Protein AF-A0AAE6II61-F1 (afdb_monomer_lite)

Foldseek 3Di:
DKEAEDAQVQLLCVLAVHFDFDPDPDFAKYWYAYDADLDAFGFYQWTFFIWGDDPRGIDTDFTWQIDGHYHDPDIDDDDPVNTHTDPDSCSYVVVVVLVVLLVVCLVPDPDDADPVRADPPVPDDCVNVVVLVSSLVSQVSRVVRGNHVPCPSVVVRDRSDPD

Secondary structure (DSSP, 8-state):
-EEEEE-HHHHHHHHTT----------EEEEEEEPP---TT-B-SEEEEEEEEETTEEEEEEEB---B----SS-EE--GGG-PBPSS-TTSHHHHHHHHHHHHHHHH--S---TTSPPPGGGS-HHHHHHHHHHHHHHHHHHTTB--TTSHHHHH---SS--

pLDDT: mean 93.24, std 5.89, range [54.78, 98.38]

Radius of gyration: 17.86 Å; chains: 1; bounding box: 39×36×51 Å

Structure (mmCIF, N/CA/C/O backbone):
data_AF-A0AAE6II61-F1
#
_entry.id   AF-A0AAE6II61-F1
#
loop_
_atom_site.group_PDB
_atom_site.id
_atom_site.type_symbol
_atom_site.label_atom_id
_atom_site.label_alt_id
_atom_site.label_comp_id
_atom_site.label_asym_id
_atom_site.label_entity_id
_atom_site.label_seq_id
_atom_site.pdbx_PDB_ins_code
_atom_site.Cartn_x
_atom_site.Cartn_y
_atom_site.Cartn_z
_atom_site.occupancy
_atom_site.B_iso_or_equiv
_atom_site.auth_seq_id
_atom_site.auth_comp_id
_atom_site.auth_asym_id
_atom_site.auth_atom_id
_atom_site.pdbx_PDB_model_num
ATOM 1 N N . MET A 1 1 ? -18.379 -2.950 5.935 1.00 95.88 1 MET A N 1
ATOM 2 C CA . MET A 1 1 ? -17.339 -3.703 6.661 1.00 95.88 1 MET A CA 1
ATOM 3 C C . MET A 1 1 ? -17.081 -3.003 7.977 1.00 95.88 1 MET A C 1
ATOM 5 O O . MET A 1 1 ? -17.132 -1.776 8.019 1.00 95.88 1 MET A O 1
ATOM 9 N N . LYS A 1 2 ? -16.828 -3.769 9.046 1.00 97.31 2 LYS A N 1
ATOM 10 C CA . LYS A 1 2 ? -16.420 -3.197 10.331 1.00 97.31 2 LYS A CA 1
ATOM 11 C C . LYS A 1 2 ? -15.050 -2.547 10.208 1.00 97.31 2 LYS A C 1
ATOM 13 O O . LYS A 1 2 ? -14.148 -3.131 9.611 1.00 97.31 2 LYS A O 1
ATOM 18 N N . THR A 1 3 ? -14.906 -1.378 10.811 1.00 97.75 3 THR A N 1
ATOM 19 C CA . THR A 1 3 ? -13.724 -0.530 10.703 1.00 97.75 3 THR A CA 1
ATOM 20 C C . THR A 1 3 ? -13.279 -0.063 12.078 1.00 97.75 3 THR A C 1
ATOM 22 O O . THR A 1 3 ? -14.107 0.251 12.935 1.00 97.75 3 THR A O 1
ATOM 25 N N . LEU A 1 4 ? -11.965 -0.001 12.271 1.00 97.38 4 LEU A N 1
ATOM 26 C CA . LEU A 1 4 ? -11.314 0.537 13.455 1.00 97.38 4 LEU A CA 1
ATOM 27 C C . LEU A 1 4 ? -10.378 1.674 13.046 1.00 97.38 4 LEU A C 1
ATOM 29 O O . LEU A 1 4 ? -9.501 1.494 12.198 1.00 97.38 4 LEU A O 1
ATOM 33 N N . SER A 1 5 ? -10.548 2.832 13.680 1.00 97.69 5 SER A N 1
ATOM 34 C CA . SER A 1 5 ? -9.535 3.882 13.648 1.00 97.69 5 SER A CA 1
ATOM 35 C C . SER A 1 5 ? -8.373 3.489 14.561 1.00 97.69 5 SER A C 1
ATOM 37 O O . SER A 1 5 ? -8.593 3.081 15.700 1.00 97.69 5 SER A O 1
ATOM 39 N N . ILE A 1 6 ? -7.151 3.566 14.042 1.00 97.12 6 ILE A N 1
ATOM 40 C CA . ILE A 1 6 ? -5.916 3.273 14.771 1.00 97.12 6 ILE A CA 1
ATOM 41 C C . ILE A 1 6 ? -4.880 4.366 14.534 1.00 97.12 6 ILE A C 1
ATOM 43 O O . ILE A 1 6 ? -4.928 5.085 13.532 1.00 97.12 6 ILE A O 1
ATOM 47 N N . SER A 1 7 ? -3.886 4.450 15.420 1.00 97.00 7 SER A N 1
ATOM 48 C CA . SER A 1 7 ? -2.765 5.362 15.202 1.00 97.00 7 SER A CA 1
ATOM 49 C C . SER A 1 7 ? -2.073 5.058 13.861 1.00 97.00 7 SER A C 1
ATOM 51 O O . SER A 1 7 ? -1.912 3.885 13.494 1.00 97.00 7 SER A O 1
ATOM 53 N N . PRO A 1 8 ? -1.639 6.090 13.120 1.00 97.44 8 PRO A N 1
ATOM 54 C CA . PRO A 1 8 ? -0.985 5.900 11.829 1.00 97.44 8 PRO A CA 1
ATOM 55 C C . PRO A 1 8 ? 0.296 5.065 11.927 1.00 97.44 8 PRO A C 1
ATOM 57 O O . PRO A 1 8 ? 0.607 4.313 11.010 1.00 97.44 8 PRO A O 1
ATOM 60 N N . GLU A 1 9 ? 1.022 5.132 13.044 1.00 97.06 9 GLU A N 1
ATOM 61 C CA . GLU A 1 9 ? 2.206 4.301 13.269 1.00 97.06 9 GLU A CA 1
ATOM 62 C C . GLU A 1 9 ? 1.839 2.821 13.343 1.00 97.06 9 GLU A C 1
ATOM 64 O O . GLU A 1 9 ? 2.470 2.011 12.676 1.00 97.06 9 GLU A O 1
ATOM 69 N N . LYS A 1 10 ? 0.787 2.465 14.095 1.00 96.56 10 LYS A N 1
ATOM 70 C CA . LYS A 1 10 ? 0.299 1.080 14.157 1.00 96.56 10 LYS A CA 1
ATOM 71 C C . LYS A 1 10 ? -0.143 0.583 12.785 1.00 96.56 10 LYS A C 1
ATOM 73 O O . LYS A 1 10 ? 0.155 -0.557 12.436 1.00 96.56 10 LYS A O 1
ATOM 78 N N . LEU A 1 11 ? -0.820 1.432 12.008 1.00 97.31 11 LEU A N 1
ATOM 79 C CA . LEU A 1 11 ? -1.220 1.094 10.644 1.00 97.31 11 LEU A CA 1
ATOM 80 C C . LEU A 1 11 ? 0.002 0.767 9.781 1.00 97.31 11 LEU A C 1
ATOM 82 O O . LEU A 1 11 ? 0.044 -0.299 9.174 1.00 97.31 11 LEU A O 1
ATOM 86 N N . LEU A 1 12 ? 1.013 1.639 9.772 1.00 96.88 12 LEU A N 1
ATOM 87 C CA . LEU A 1 12 ? 2.246 1.419 9.014 1.00 96.88 12 LEU A CA 1
ATOM 88 C C . LEU A 1 12 ? 2.998 0.168 9.482 1.00 96.88 12 LEU A C 1
ATOM 90 O O . LEU A 1 12 ? 3.462 -0.603 8.650 1.00 96.88 12 LEU A O 1
ATOM 94 N N . THR A 1 13 ? 3.073 -0.086 10.789 1.00 96.19 13 THR A N 1
ATOM 95 C CA . THR A 1 13 ? 3.681 -1.308 11.338 1.00 96.19 13 THR A CA 1
ATOM 96 C C . THR A 1 13 ? 2.990 -2.569 10.804 1.00 96.19 13 THR A C 1
ATOM 98 O O . THR A 1 13 ? 3.667 -3.492 10.353 1.00 96.19 13 THR A O 1
ATOM 101 N N . ILE A 1 14 ? 1.652 -2.588 10.761 1.00 95.69 14 ILE A N 1
ATOM 102 C CA . ILE A 1 14 ? 0.876 -3.700 10.181 1.00 95.69 14 ILE A CA 1
ATOM 103 C C . ILE A 1 14 ? 1.157 -3.844 8.680 1.00 95.69 14 ILE A C 1
ATOM 105 O O . ILE A 1 14 ? 1.352 -4.958 8.195 1.00 95.69 14 ILE A O 1
ATOM 109 N N . LEU A 1 15 ? 1.218 -2.733 7.939 1.00 95.75 15 LEU A N 1
ATOM 110 C CA . LEU A 1 15 ? 1.538 -2.733 6.507 1.00 95.75 15 LEU A CA 1
ATOM 111 C C . LEU A 1 15 ? 2.950 -3.260 6.222 1.00 95.75 15 LEU A C 1
ATOM 113 O O . LEU A 1 15 ? 3.161 -3.950 5.229 1.00 95.75 15 LEU A O 1
ATOM 117 N N . LEU A 1 16 ? 3.901 -3.017 7.121 1.00 94.38 16 LEU A N 1
ATOM 118 C CA . LEU A 1 16 ? 5.255 -3.575 7.064 1.00 94.38 16 LEU A CA 1
ATOM 119 C C . LEU A 1 16 ? 5.317 -5.056 7.485 1.00 94.38 16 LEU A C 1
ATOM 121 O O . LEU A 1 16 ? 6.397 -5.647 7.500 1.00 94.38 16 LEU A O 1
ATOM 125 N N . GLY A 1 17 ? 4.178 -5.669 7.830 1.00 90.19 17 GLY A N 1
ATOM 126 C CA . GLY A 1 17 ? 4.090 -7.062 8.267 1.00 90.19 17 GLY A CA 1
ATOM 127 C C . GLY A 1 17 ? 4.638 -7.299 9.675 1.00 90.19 17 GLY A C 1
ATOM 128 O O . GLY A 1 17 ? 4.998 -8.427 10.010 1.00 90.19 17 GLY A O 1
ATOM 129 N N . GLN A 1 18 ? 4.743 -6.248 10.488 1.00 91.00 18 GLN A N 1
ATOM 130 C CA . GLN A 1 18 ? 5.217 -6.334 11.864 1.00 91.00 18 GLN A CA 1
ATOM 131 C C . GLN A 1 18 ? 4.044 -6.505 12.844 1.00 91.00 18 GLN A C 1
ATOM 133 O O . GLN A 1 18 ? 2.952 -5.985 12.601 1.00 91.00 18 GLN A O 1
ATOM 138 N N . PRO A 1 19 ? 4.252 -7.218 13.966 1.00 87.19 19 PRO A N 1
ATOM 139 C CA . PRO A 1 19 ? 3.195 -7.473 14.934 1.00 87.19 19 PRO A CA 1
ATOM 140 C C . PRO A 1 19 ? 2.767 -6.188 15.651 1.00 87.19 19 PRO A C 1
ATOM 142 O O . PRO A 1 19 ? 3.599 -5.377 16.063 1.00 87.19 19 PRO A O 1
ATOM 145 N N . VAL A 1 20 ? 1.458 -6.034 15.848 1.00 91.06 20 VAL A N 1
ATOM 146 C CA . VAL A 1 20 ? 0.854 -4.940 16.617 1.00 91.06 20 VAL A CA 1
ATOM 147 C C . VAL A 1 20 ? -0.208 -5.508 17.538 1.00 91.06 20 VAL A C 1
ATOM 149 O O . VAL A 1 20 ? -1.037 -6.294 17.106 1.00 91.06 20 VAL A O 1
ATOM 152 N N . GLU A 1 21 ? -0.244 -5.070 18.791 1.00 87.62 21 GLU A N 1
ATOM 153 C CA . GLU A 1 21 ? -1.356 -5.400 19.682 1.00 87.62 21 GLU A CA 1
ATOM 154 C C . GLU A 1 21 ? -2.551 -4.466 19.435 1.00 87.62 21 GLU A C 1
ATOM 156 O O . GLU A 1 21 ? -2.446 -3.226 19.498 1.00 87.62 21 GLU A O 1
ATOM 161 N N . LEU A 1 22 ? -3.703 -5.085 19.173 1.00 87.81 22 LEU A N 1
ATOM 162 C CA . LEU A 1 22 ? -5.006 -4.438 19.080 1.00 87.81 22 LEU A CA 1
ATOM 163 C C . LEU A 1 22 ? -5.856 -4.922 20.257 1.00 87.81 22 LEU A C 1
ATOM 165 O O . LEU A 1 22 ? -6.325 -6.055 20.274 1.00 87.81 22 LEU A O 1
ATOM 169 N N . ASN A 1 23 ? -6.051 -4.055 21.251 1.00 83.44 23 ASN A N 1
ATOM 170 C CA . ASN A 1 23 ? -6.903 -4.340 22.408 1.00 83.44 23 ASN A CA 1
ATOM 171 C C . ASN A 1 23 ? -8.377 -4.216 22.002 1.00 83.44 23 ASN A C 1
ATOM 173 O O . ASN A 1 23 ? -9.025 -3.212 22.301 1.00 83.44 23 ASN A O 1
ATOM 177 N N . LEU A 1 24 ? -8.878 -5.204 21.261 1.00 86.62 24 LEU A N 1
ATOM 178 C CA . LEU A 1 24 ? -10.226 -5.222 20.710 1.00 86.62 24 LEU A CA 1
ATOM 179 C C . LEU A 1 24 ? -10.880 -6.587 20.937 1.00 86.62 24 LEU A C 1
ATOM 181 O O . LEU A 1 24 ? -10.369 -7.605 20.482 1.00 86.62 24 LEU A O 1
ATOM 185 N N . ASP A 1 25 ? -12.045 -6.584 21.580 1.00 88.69 25 ASP A N 1
ATOM 186 C CA . ASP A 1 25 ? -12.898 -7.767 21.716 1.00 88.69 25 ASP A CA 1
ATOM 187 C C . ASP A 1 25 ? -13.763 -7.930 20.453 1.00 88.69 25 ASP A C 1
ATOM 189 O O . ASP A 1 25 ? -14.928 -7.531 20.395 1.00 88.69 25 ASP A O 1
ATOM 193 N N . TYR A 1 26 ? -13.132 -8.399 19.374 1.00 91.88 26 TYR A N 1
ATOM 194 C CA . TYR A 1 26 ? -13.760 -8.631 18.073 1.00 91.88 26 TYR A CA 1
ATOM 195 C C . TYR A 1 26 ? -13.093 -9.813 17.371 1.00 91.88 26 TYR A C 1
ATOM 197 O O . TYR A 1 26 ? -11.888 -10.016 17.480 1.00 91.88 26 TYR A O 1
ATOM 205 N N . THR A 1 27 ? -13.872 -10.587 16.618 1.00 94.62 27 THR A N 1
ATOM 206 C CA . THR A 1 27 ? -13.369 -11.671 15.765 1.00 94.62 27 THR A CA 1
ATOM 207 C C . THR A 1 27 ? -13.962 -11.524 14.372 1.00 94.62 27 THR A C 1
ATOM 209 O O . THR A 1 27 ? -15.173 -11.348 14.227 1.00 94.62 27 THR A O 1
ATOM 212 N N . GLY A 1 28 ? -13.116 -11.593 13.348 1.00 96.06 28 GLY A N 1
ATOM 213 C CA . GLY A 1 28 ? -13.512 -11.446 11.951 1.00 96.06 28 GLY A CA 1
ATOM 214 C C . GLY A 1 28 ? -12.647 -10.462 11.170 1.00 96.06 28 GLY A C 1
ATOM 215 O O . GLY A 1 28 ? -11.598 -10.010 11.628 1.00 96.06 28 GLY A O 1
ATOM 216 N N . LEU A 1 29 ? -13.101 -10.125 9.961 1.00 97.19 29 LEU A N 1
ATOM 217 C CA . LEU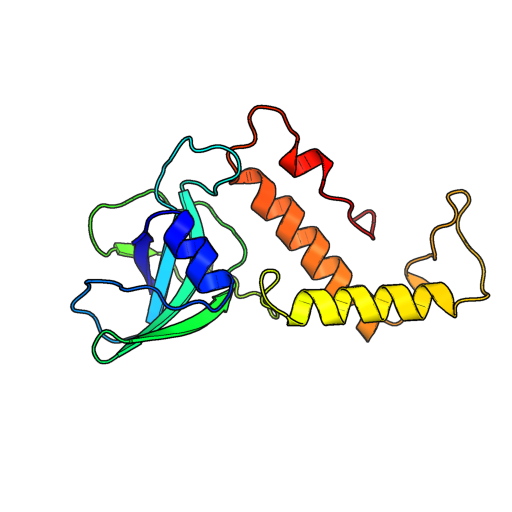 A 1 29 ? -12.447 -9.119 9.125 1.00 97.19 29 LEU A CA 1
ATOM 218 C C . LEU A 1 29 ? -12.711 -7.713 9.658 1.00 97.19 29 LEU A C 1
ATOM 220 O O . LEU A 1 29 ? -13.838 -7.387 10.048 1.00 97.19 29 LEU A O 1
ATOM 224 N N . LEU A 1 30 ? -11.671 -6.889 9.623 1.00 97.12 30 LEU A N 1
ATOM 225 C CA . LEU A 1 30 ? -11.694 -5.511 10.078 1.00 97.12 30 LEU A CA 1
ATOM 226 C C . LEU A 1 30 ? -10.896 -4.636 9.108 1.00 97.12 30 LEU A C 1
ATOM 228 O O . LEU A 1 30 ? -9.757 -4.957 8.768 1.00 97.12 30 LEU A O 1
ATOM 232 N N . LEU A 1 31 ? -11.493 -3.529 8.678 1.00 98.31 31 LEU A N 1
ATOM 233 C CA . LEU A 1 31 ? -10.796 -2.458 7.977 1.00 98.31 31 LEU A CA 1
ATOM 234 C C . LEU A 1 31 ? -10.072 -1.580 9.005 1.00 98.31 31 LEU A C 1
ATOM 236 O O . LEU A 1 31 ? -10.651 -1.177 10.012 1.00 98.31 31 LEU A O 1
ATOM 240 N N . LEU A 1 32 ? -8.814 -1.254 8.749 1.00 98.00 32 LEU A N 1
ATOM 241 C CA . LEU A 1 32 ? -8.025 -0.338 9.559 1.00 98.00 32 LEU A CA 1
ATOM 242 C C . LEU A 1 32 ? -7.908 1.003 8.848 1.00 98.00 32 LEU A C 1
ATOM 244 O O . LEU A 1 32 ? -7.516 1.067 7.678 1.00 98.00 32 LEU A O 1
ATOM 248 N N . ALA A 1 33 ? -8.224 2.070 9.575 1.00 98.25 33 ALA A N 1
ATOM 249 C CA . ALA A 1 33 ? -8.088 3.439 9.104 1.00 98.25 33 ALA A CA 1
ATOM 250 C C . ALA A 1 33 ? -7.177 4.246 10.033 1.00 98.25 33 ALA A C 1
ATOM 252 O O . ALA A 1 33 ? -7.263 4.126 11.253 1.00 98.25 33 ALA A O 1
ATOM 253 N N . ALA A 1 34 ? -6.318 5.085 9.463 1.00 98.25 34 ALA A N 1
ATOM 254 C CA . ALA A 1 34 ? -5.497 6.017 10.215 1.00 98.25 34 ALA A CA 1
ATOM 255 C C . ALA A 1 34 ? -6.373 7.080 10.887 1.00 98.25 34 ALA A C 1
ATOM 257 O O . ALA A 1 34 ? -7.179 7.753 10.239 1.00 98.25 34 ALA A O 1
ATOM 258 N N . GLU A 1 35 ? -6.171 7.265 12.186 1.00 97.75 35 GLU A N 1
ATOM 259 C CA . GLU A 1 35 ? -6.728 8.383 12.937 1.00 97.75 35 GLU A CA 1
ATOM 260 C C . GLU A 1 35 ? -6.240 9.730 12.391 1.00 97.75 35 GLU A C 1
ATOM 262 O O . GLU A 1 35 ? -5.128 9.870 11.868 1.00 97.75 35 GLU A O 1
ATOM 267 N N . LYS A 1 36 ? -7.067 10.758 12.573 1.00 97.56 36 LYS A N 1
ATOM 268 C CA . LYS A 1 36 ? -6.728 12.137 12.266 1.00 97.56 36 LYS A CA 1
ATOM 269 C C . LYS A 1 36 ? -5.518 12.556 13.082 1.00 97.56 36 LYS A C 1
ATOM 271 O O . LYS A 1 36 ? -5.514 12.463 14.307 1.00 97.56 36 LYS A O 1
ATOM 276 N N . ASN A 1 37 ? -4.501 13.068 12.407 1.00 96.44 37 ASN A N 1
ATOM 277 C CA . ASN A 1 37 ? -3.292 13.544 13.059 1.00 96.44 37 ASN A CA 1
ATOM 278 C C . ASN A 1 37 ? -2.606 14.619 12.212 1.00 96.44 37 ASN A C 1
ATOM 280 O O . ASN A 1 37 ? -2.976 14.848 11.067 1.00 96.44 37 ASN A O 1
ATOM 284 N N . THR A 1 38 ? -1.594 15.266 12.785 1.00 95.44 38 THR A N 1
ATOM 285 C CA . THR A 1 38 ? -0.754 16.274 12.112 1.00 95.44 38 THR A CA 1
ATOM 286 C C . THR A 1 38 ? 0.723 15.881 12.128 1.00 95.44 38 THR A C 1
ATOM 288 O O . THR A 1 38 ? 1.600 16.740 12.031 1.00 95.44 38 THR A O 1
ATOM 291 N N . LYS A 1 39 ? 1.025 14.601 12.374 1.00 95.12 39 LYS A N 1
ATOM 292 C CA . LYS A 1 39 ? 2.404 14.132 12.486 1.00 95.12 39 LYS A CA 1
ATOM 293 C C . LYS A 1 39 ? 3.003 14.056 11.093 1.00 95.12 39 LYS A C 1
ATOM 295 O O . LYS A 1 39 ? 2.420 13.450 10.201 1.00 95.12 39 LYS A O 1
ATOM 300 N N . TYR A 1 40 ? 4.164 14.676 10.940 1.00 93.88 40 TYR A N 1
ATOM 301 C CA . TYR A 1 40 ? 4.864 14.775 9.669 1.00 93.88 40 TYR A CA 1
ATOM 302 C C . TYR A 1 40 ? 5.099 13.395 9.040 1.00 93.88 40 TYR A C 1
ATOM 304 O O . TYR A 1 40 ? 5.505 12.464 9.737 1.00 93.88 40 TYR A O 1
ATOM 312 N N . HIS A 1 41 ? 4.825 13.281 7.738 1.00 93.06 41 HIS A N 1
ATOM 313 C CA . HIS A 1 41 ? 4.952 12.057 6.935 1.00 93.06 41 HIS A CA 1
ATOM 314 C C . HIS A 1 41 ? 4.073 10.870 7.358 1.00 93.06 41 HIS A C 1
ATOM 316 O O . HIS A 1 41 ? 4.277 9.752 6.885 1.00 93.06 41 HIS A O 1
ATOM 322 N N . LEU A 1 42 ? 3.066 11.092 8.206 1.00 96.44 42 LEU A N 1
ATOM 323 C CA . LEU A 1 42 ? 2.110 10.053 8.579 1.00 96.44 42 LEU A CA 1
ATOM 324 C C . LEU A 1 42 ? 0.759 10.237 7.877 1.00 96.44 42 LEU A C 1
ATOM 326 O O . LEU A 1 42 ? 0.336 11.378 7.658 1.00 96.44 42 LEU A O 1
ATOM 330 N N . PRO A 1 43 ? 0.073 9.128 7.537 1.00 97.06 43 PRO A N 1
ATOM 331 C CA . PRO A 1 43 ? -1.258 9.176 6.948 1.00 97.06 43 PRO A CA 1
ATOM 332 C C . PRO A 1 43 ? -2.302 9.674 7.949 1.00 97.06 43 PRO A C 1
ATOM 334 O O . PRO A 1 43 ? -2.177 9.412 9.142 1.00 97.06 43 PRO A O 1
ATOM 337 N N . SER A 1 44 ? -3.352 10.349 7.483 1.00 97.62 44 SER A N 1
ATOM 338 C CA . SER A 1 44 ? -4.435 10.882 8.319 1.00 97.62 44 SER A CA 1
ATOM 339 C C . SER A 1 44 ? -5.804 10.676 7.664 1.00 97.62 44 SER A C 1
ATOM 341 O O . SER A 1 44 ? -5.975 10.976 6.486 1.00 97.62 44 SER A O 1
ATOM 343 N N . GLU A 1 45 ? -6.790 10.211 8.442 1.00 97.50 45 GLU A N 1
ATOM 344 C CA . GLU A 1 45 ? -8.187 9.991 8.007 1.00 97.50 45 GLU A CA 1
ATOM 345 C C . GLU A 1 45 ? -8.293 9.151 6.723 1.00 97.50 45 GLU A C 1
ATOM 347 O O . GLU A 1 45 ? -8.972 9.524 5.762 1.00 97.50 45 GLU A O 1
ATOM 352 N N . MET A 1 46 ? -7.589 8.016 6.700 1.00 97.81 46 MET A N 1
ATOM 353 C CA . MET A 1 46 ? -7.423 7.181 5.509 1.00 97.81 46 MET A CA 1
ATOM 354 C C . MET A 1 46 ? -7.510 5.691 5.827 1.00 97.81 46 MET A C 1
ATOM 356 O O . MET A 1 46 ? -6.859 5.218 6.755 1.00 97.81 46 MET A O 1
ATOM 360 N N . ALA A 1 47 ? -8.291 4.945 5.045 1.00 97.62 47 ALA A N 1
ATOM 361 C CA . ALA A 1 47 ? -8.288 3.484 5.072 1.00 97.62 47 ALA A CA 1
ATOM 362 C C . ALA A 1 47 ? -6.994 2.921 4.472 1.00 97.62 47 ALA A C 1
ATOM 364 O O . ALA A 1 47 ? -6.644 3.283 3.353 1.00 97.62 47 ALA A O 1
ATOM 365 N N . GLY A 1 48 ? -6.325 2.009 5.185 1.00 96.25 48 GLY A N 1
ATOM 366 C CA . GLY A 1 48 ? -5.032 1.471 4.747 1.00 96.25 48 GLY A CA 1
ATOM 367 C C . GLY A 1 48 ? -4.974 -0.044 4.584 1.00 96.25 48 GLY A C 1
ATOM 368 O O . GLY A 1 48 ? -4.266 -0.530 3.708 1.00 96.25 48 GLY A O 1
ATOM 369 N N . SER A 1 49 ? -5.691 -0.830 5.387 1.00 97.75 49 SER A N 1
ATOM 370 C CA . SER A 1 49 ? -5.581 -2.293 5.291 1.00 97.75 49 SER A CA 1
ATOM 371 C C . SER A 1 49 ? -6.791 -3.036 5.820 1.00 97.75 49 SER A C 1
ATOM 373 O O . SER A 1 49 ? -7.554 -2.528 6.635 1.00 97.75 49 SER A O 1
ATOM 375 N N . ILE A 1 50 ? -6.943 -4.276 5.365 1.00 98.06 50 ILE A N 1
ATOM 376 C CA . ILE A 1 50 ? -7.839 -5.258 5.963 1.00 98.06 50 ILE A CA 1
ATOM 377 C C . ILE A 1 50 ? -6.986 -6.240 6.751 1.00 98.06 50 ILE A C 1
ATOM 379 O O . ILE A 1 50 ? -6.008 -6.793 6.235 1.00 98.06 50 ILE A O 1
ATOM 383 N N . ILE A 1 51 ? -7.406 -6.496 7.981 1.00 97.12 51 ILE A N 1
ATOM 384 C CA . ILE A 1 51 ? -6.877 -7.562 8.820 1.00 97.12 51 ILE A CA 1
ATOM 385 C C . ILE A 1 51 ? -7.982 -8.554 9.171 1.00 97.12 51 ILE A C 1
ATOM 387 O O . ILE A 1 51 ? -9.174 -8.249 9.092 1.00 97.12 51 ILE A O 1
ATOM 391 N N . TYR A 1 52 ? -7.575 -9.745 9.582 1.00 96.31 52 TYR A N 1
ATOM 392 C CA . TYR A 1 52 ? -8.426 -10.702 10.268 1.00 96.31 52 TYR A CA 1
ATOM 393 C C . TYR A 1 52 ? -7.997 -10.773 11.729 1.00 96.31 52 TYR A C 1
ATOM 395 O O . TYR A 1 52 ? -6.801 -10.887 11.994 1.00 96.31 52 TYR A O 1
ATOM 403 N N . ILE A 1 53 ? -8.954 -10.688 12.653 1.00 94.00 53 ILE A N 1
ATOM 404 C CA . ILE A 1 53 ? -8.711 -10.827 14.090 1.00 94.00 53 ILE A CA 1
ATOM 405 C C . ILE A 1 53 ? -9.323 -12.131 14.584 1.00 94.00 53 ILE A C 1
ATOM 407 O O . ILE A 1 53 ? -10.494 -12.402 14.317 1.00 94.00 53 ILE A O 1
ATOM 411 N N . GLU A 1 54 ? -8.546 -12.898 15.341 1.00 91.94 54 GLU A N 1
ATOM 412 C CA . GLU A 1 54 ? -8.991 -14.085 16.067 1.00 91.94 54 GLU A CA 1
ATOM 413 C C . GLU A 1 54 ? -8.126 -14.256 17.320 1.00 91.94 54 GLU A C 1
ATOM 415 O O . GLU A 1 5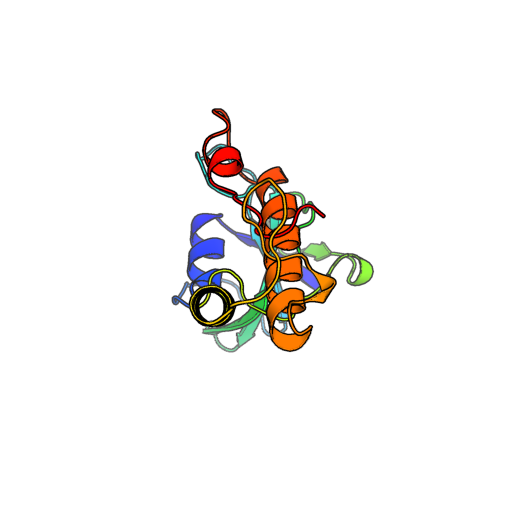4 ? -6.908 -14.163 17.249 1.00 91.94 54 GLU A O 1
ATOM 420 N N . ASN A 1 55 ? -8.744 -14.480 18.484 1.00 84.88 55 ASN A N 1
ATOM 421 C CA . ASN A 1 55 ? -8.039 -14.669 19.762 1.00 84.88 55 ASN A CA 1
ATOM 422 C C . ASN A 1 55 ? -7.034 -13.553 20.136 1.00 84.88 55 ASN A C 1
ATOM 424 O O . ASN A 1 55 ? -6.049 -13.829 20.814 1.00 84.88 55 ASN A O 1
ATOM 428 N N . HIS A 1 56 ? -7.309 -12.295 19.765 1.00 80.12 56 HIS A N 1
ATOM 429 C CA . HIS A 1 56 ? -6.417 -11.122 19.903 1.00 80.12 56 HIS A CA 1
ATOM 430 C C . HIS A 1 56 ? -5.194 -11.110 18.971 1.00 80.12 56 HIS A C 1
ATOM 432 O O . HIS A 1 56 ? -4.474 -10.109 18.928 1.00 80.12 56 HIS A O 1
ATOM 438 N N . ASP A 1 57 ? -4.999 -12.154 18.168 1.00 86.94 57 ASP A N 1
ATOM 439 C CA . ASP A 1 57 ? -4.039 -12.143 17.075 1.00 86.94 57 ASP A CA 1
ATOM 440 C C . ASP A 1 57 ? -4.648 -11.424 15.871 1.00 86.94 57 ASP A C 1
ATOM 442 O O . ASP A 1 57 ? -5.839 -11.549 15.575 1.00 86.94 57 ASP A O 1
ATOM 446 N N . ASN A 1 58 ? -3.823 -10.662 15.156 1.00 91.00 58 ASN A N 1
ATOM 447 C CA . ASN A 1 58 ? -4.203 -10.040 13.896 1.00 91.00 58 ASN A CA 1
ATOM 448 C C . ASN A 1 58 ? -3.323 -10.559 12.768 1.00 91.00 58 ASN A C 1
ATOM 450 O O . ASN A 1 58 ? -2.103 -10.644 12.881 1.00 91.00 58 ASN A O 1
ATOM 454 N N . THR A 1 59 ? -3.970 -10.892 11.660 1.00 93.56 59 THR A N 1
ATOM 455 C CA . THR A 1 59 ? -3.316 -11.317 10.430 1.00 93.56 59 THR A CA 1
ATOM 456 C C . THR A 1 59 ? -3.601 -10.288 9.354 1.00 93.56 59 THR A C 1
ATOM 458 O O . THR A 1 59 ? -4.762 -9.988 9.071 1.00 93.56 59 THR A O 1
ATOM 461 N N . PHE A 1 60 ? -2.550 -9.752 8.736 1.00 95.00 60 PHE A N 1
ATOM 462 C CA . PHE A 1 60 ? -2.694 -8.915 7.550 1.00 95.00 60 PHE A CA 1
ATOM 463 C C . PHE A 1 60 ? -3.329 -9.719 6.410 1.00 95.00 60 PHE A C 1
ATOM 465 O O . PHE A 1 60 ? -2.843 -10.793 6.058 1.00 95.00 60 PHE A O 1
ATOM 472 N N . VAL A 1 61 ? -4.411 -9.195 5.831 1.00 96.31 61 VAL A N 1
ATOM 473 C CA . VAL A 1 61 ? -5.133 -9.843 4.727 1.00 96.31 61 VAL A CA 1
ATOM 474 C C . VAL A 1 61 ? -4.830 -9.151 3.406 1.00 96.31 61 VAL A C 1
ATOM 476 O O . VAL A 1 61 ? -4.525 -9.818 2.421 1.00 96.31 61 VAL A O 1
ATOM 479 N N . SER A 1 62 ? -4.956 -7.824 3.350 1.00 97.31 62 SER A N 1
ATOM 480 C CA . SER A 1 62 ? -4.806 -7.074 2.102 1.00 97.31 62 SER A CA 1
ATOM 481 C C . SER A 1 62 ? -4.564 -5.593 2.369 1.00 97.31 62 SER A C 1
ATOM 483 O O . SER A 1 62 ? -5.100 -5.026 3.324 1.00 97.31 62 SER A O 1
ATOM 485 N N . LEU A 1 63 ? -3.766 -4.975 1.501 1.00 98.38 63 LEU A N 1
ATOM 486 C CA . LEU A 1 63 ? -3.646 -3.528 1.420 1.00 98.38 63 LEU A CA 1
ATOM 487 C C . LEU A 1 63 ? -4.901 -2.976 0.739 1.00 98.38 63 LEU A C 1
ATOM 489 O O . LEU A 1 63 ? -5.442 -3.592 -0.179 1.00 98.38 63 LEU A O 1
ATOM 493 N N . VAL A 1 64 ? -5.380 -1.830 1.205 1.00 98.25 64 VAL A N 1
ATOM 494 C CA . VAL A 1 64 ? -6.546 -1.155 0.632 1.00 98.25 64 VAL A CA 1
ATOM 495 C C . VAL A 1 64 ? -6.075 0.095 -0.091 1.00 98.25 64 VAL A C 1
ATOM 497 O O . VAL A 1 64 ? -5.224 0.823 0.424 1.00 98.25 64 VAL A O 1
ATOM 500 N N . HIS A 1 65 ? -6.617 0.326 -1.284 1.00 98.31 65 HIS A N 1
ATOM 501 C CA . HIS A 1 65 ? -6.405 1.562 -2.018 1.00 98.31 65 HIS A CA 1
ATOM 502 C C . HIS A 1 65 ? -6.913 2.730 -1.163 1.00 98.31 65 HIS A C 1
ATOM 504 O O . HIS A 1 65 ? -8.039 2.658 -0.661 1.00 98.31 65 HIS A O 1
ATOM 510 N N . PRO A 1 66 ? -6.116 3.785 -0.953 1.00 97.62 66 PRO A N 1
ATOM 511 C CA . PRO A 1 66 ? -6.419 4.790 0.049 1.00 97.62 66 PRO A CA 1
ATOM 512 C C . PRO A 1 66 ? -7.686 5.572 -0.307 1.00 97.62 66 PRO A C 1
ATOM 514 O O . PRO A 1 66 ? -7.846 6.088 -1.412 1.00 97.62 66 PRO A O 1
ATOM 517 N N . PHE A 1 67 ? -8.584 5.707 0.665 1.00 98.12 67 PHE A N 1
ATOM 518 C CA . PHE A 1 67 ? -9.752 6.581 0.579 1.00 98.12 67 PHE A CA 1
ATOM 519 C C . PHE A 1 67 ? -10.037 7.223 1.935 1.00 98.12 67 PHE A C 1
ATOM 521 O O . PHE A 1 67 ? -9.602 6.728 2.980 1.00 98.12 67 PHE A O 1
ATOM 528 N N . ASN A 1 68 ? -10.767 8.341 1.921 1.00 97.88 68 ASN A N 1
ATOM 529 C CA . ASN A 1 68 ? -11.046 9.093 3.137 1.00 97.88 68 ASN A CA 1
ATOM 530 C C . ASN A 1 68 ? -11.978 8.316 4.074 1.00 97.88 68 ASN A C 1
ATOM 532 O O . ASN A 1 68 ? -13.075 7.917 3.684 1.00 97.88 68 ASN A O 1
ATOM 536 N N . VAL A 1 69 ? -11.551 8.166 5.326 1.00 96.75 69 VAL A N 1
ATOM 537 C CA . VAL A 1 69 ? -12.358 7.600 6.405 1.00 96.75 69 VAL A CA 1
ATOM 538 C C . VAL A 1 69 ? -12.224 8.495 7.638 1.00 96.75 69 VAL A C 1
ATOM 540 O O . VAL A 1 69 ? -11.144 8.552 8.231 1.00 96.75 69 VAL A O 1
ATOM 543 N N . PRO A 1 70 ? -13.300 9.192 8.051 1.00 93.81 70 PRO A N 1
ATOM 544 C CA . PRO A 1 70 ? -13.286 10.008 9.258 1.00 93.81 70 PRO A CA 1
ATOM 545 C C . PRO A 1 70 ? -12.964 9.174 10.497 1.00 93.81 70 PRO A C 1
ATOM 547 O O . PRO A 1 70 ? -13.417 8.037 10.638 1.00 93.81 70 PRO A O 1
ATOM 550 N N . THR A 1 71 ? -12.216 9.765 11.424 1.00 95.12 71 THR A N 1
ATOM 551 C CA . THR A 1 71 ? -11.873 9.098 12.686 1.00 95.12 71 THR A CA 1
ATOM 552 C C . THR A 1 71 ? -13.102 8.885 13.558 1.00 95.12 71 THR A C 1
ATOM 554 O O . THR A 1 71 ? -13.888 9.814 13.759 1.00 95.12 71 THR A O 1
ATOM 557 N N . GLN A 1 72 ? -13.232 7.689 14.132 1.00 95.25 72 GLN A N 1
ATOM 558 C CA . GLN A 1 72 ? -14.249 7.386 15.137 1.00 95.25 72 GLN A CA 1
ATOM 559 C C . GLN A 1 72 ? -13.634 6.679 16.345 1.00 95.25 72 GLN A C 1
ATOM 561 O O . GLN A 1 72 ? -12.706 5.888 16.219 1.00 95.25 72 GLN A O 1
ATOM 566 N N . ASN A 1 73 ? -14.184 6.948 17.531 1.00 91.50 73 ASN A N 1
ATOM 567 C CA . ASN A 1 73 ? -13.673 6.404 18.796 1.00 91.50 73 ASN A CA 1
ATOM 568 C C . ASN A 1 73 ? -14.053 4.933 19.038 1.00 91.50 73 ASN A C 1
ATOM 570 O O . ASN A 1 73 ? -13.554 4.313 19.973 1.00 91.50 73 ASN A O 1
ATOM 574 N N . GLN A 1 74 ? -14.999 4.398 18.271 1.00 93.88 74 GLN A N 1
ATOM 575 C CA . GLN A 1 74 ? -15.539 3.047 18.419 1.00 93.88 74 GLN A CA 1
ATOM 576 C C . GLN A 1 74 ? -15.557 2.361 17.060 1.00 93.88 74 GLN A C 1
ATOM 578 O O . GLN A 1 74 ? -15.426 3.031 16.040 1.00 93.88 74 GLN A O 1
ATOM 583 N N . LEU A 1 75 ? -15.759 1.041 17.045 1.00 96.00 75 LEU A N 1
ATOM 584 C CA . LEU A 1 75 ? -15.996 0.311 15.804 1.00 96.00 75 LEU A CA 1
ATOM 585 C C . LEU A 1 75 ? -17.201 0.878 15.057 1.00 96.00 75 LEU A C 1
ATOM 587 O O . LEU A 1 75 ? -18.264 1.099 15.639 1.00 96.00 75 LEU A O 1
ATOM 591 N N . PHE A 1 76 ? -17.047 1.033 13.751 1.00 97.06 76 PHE A N 1
ATOM 592 C CA . PHE A 1 76 ? -18.077 1.580 12.878 1.00 97.06 76 PHE A CA 1
ATOM 593 C C . PHE A 1 76 ? -18.137 0.820 11.562 1.00 97.06 76 PHE A C 1
ATOM 595 O O . PHE A 1 76 ? -17.293 -0.030 11.285 1.00 97.06 76 PHE A O 1
ATOM 602 N N . ASP A 1 77 ? -19.168 1.091 10.770 1.00 97.38 77 ASP A N 1
ATOM 603 C CA . ASP A 1 77 ? -19.351 0.469 9.465 1.00 97.38 77 ASP A CA 1
ATOM 604 C C . ASP A 1 77 ? -18.944 1.439 8.354 1.00 97.38 77 ASP A C 1
ATOM 606 O O . ASP A 1 77 ? -19.357 2.599 8.334 1.00 97.38 77 ASP A O 1
ATOM 610 N N . VAL A 1 78 ? -18.135 0.942 7.423 1.00 97.31 78 VAL A N 1
ATOM 611 C CA . VAL A 1 78 ? -17.819 1.593 6.145 1.00 97.31 78 VAL A CA 1
ATOM 612 C C . VAL A 1 78 ? -18.510 0.823 5.025 1.00 97.31 78 VAL A C 1
ATOM 614 O O . VAL A 1 78 ? -18.602 -0.402 5.095 1.00 97.31 78 VAL A O 1
ATOM 617 N N . ASP A 1 79 ? -19.011 1.524 4.009 1.00 96.19 79 ASP A N 1
ATOM 618 C CA . ASP A 1 79 ? -19.598 0.891 2.826 1.00 96.19 79 ASP A CA 1
ATOM 619 C C . ASP A 1 79 ? -18.541 0.055 2.084 1.00 96.19 79 ASP A C 1
ATOM 621 O O . ASP A 1 79 ? -17.480 0.560 1.716 1.00 96.19 79 ASP A O 1
ATOM 625 N N . ASP A 1 80 ? -18.844 -1.224 1.852 1.00 94.69 80 ASP A N 1
ATOM 626 C CA . ASP A 1 80 ? -17.957 -2.168 1.165 1.00 94.69 80 ASP A CA 1
ATOM 627 C C . ASP A 1 80 ? -17.636 -1.722 -0.264 1.00 94.69 80 ASP A C 1
ATOM 629 O O . ASP A 1 80 ? -16.560 -2.036 -0.769 1.00 94.69 80 ASP A O 1
ATOM 633 N N . ASN A 1 81 ? -18.524 -0.952 -0.902 1.00 96.38 81 ASN A N 1
ATOM 634 C CA . ASN A 1 81 ? -18.314 -0.450 -2.261 1.00 96.38 81 ASN A CA 1
ATOM 635 C C . ASN A 1 81 ? -17.158 0.556 -2.370 1.00 96.38 81 ASN A C 1
ATOM 637 O O . ASN A 1 81 ? -16.666 0.787 -3.470 1.00 96.38 81 ASN A O 1
ATOM 641 N N . LEU A 1 82 ? -16.737 1.157 -1.252 1.00 95.81 82 LEU A N 1
ATOM 642 C CA . LEU A 1 82 ? -15.592 2.073 -1.204 1.00 95.81 82 LEU A CA 1
ATOM 643 C C . LEU A 1 82 ? -14.259 1.328 -1.050 1.00 95.81 82 LEU A C 1
ATOM 645 O O . LEU A 1 82 ? -13.193 1.918 -1.212 1.00 95.81 82 LEU A O 1
ATOM 649 N N . ILE A 1 83 ? -14.303 0.041 -0.698 1.00 97.62 83 ILE A N 1
ATOM 650 C CA . ILE A 1 83 ? -13.121 -0.732 -0.332 1.00 97.62 83 ILE A CA 1
ATOM 651 C C . ILE A 1 83 ? -12.559 -1.414 -1.575 1.00 97.62 83 ILE A C 1
ATOM 653 O O . ILE A 1 83 ? -12.996 -2.492 -1.982 1.00 97.62 83 ILE A O 1
ATOM 657 N N . HIS A 1 84 ? -11.517 -0.813 -2.135 1.00 97.62 84 HIS A N 1
ATOM 658 C CA . HIS A 1 84 ? -10.749 -1.400 -3.225 1.00 97.62 84 HIS A CA 1
ATOM 659 C C . HIS A 1 84 ? -9.498 -2.071 -2.663 1.00 97.62 84 HIS A C 1
ATOM 661 O O . HIS A 1 84 ? -8.665 -1.428 -2.032 1.00 97.62 84 HIS A O 1
ATOM 667 N N . ARG A 1 85 ? -9.374 -3.386 -2.850 1.00 97.69 85 ARG A N 1
ATOM 668 C CA . ARG A 1 85 ? -8.194 -4.141 -2.414 1.00 97.69 85 ARG A CA 1
ATOM 669 C C . ARG A 1 85 ? -7.086 -4.018 -3.446 1.00 97.69 85 ARG A C 1
ATOM 671 O O . ARG A 1 85 ? -7.324 -4.247 -4.630 1.00 97.69 85 ARG A O 1
ATOM 678 N N . GLU A 1 86 ? -5.882 -3.735 -2.976 1.00 97.81 86 GLU A N 1
ATOM 679 C CA . GLU A 1 86 ? -4.686 -3.769 -3.802 1.00 97.81 86 GLU A CA 1
ATOM 680 C C . GLU A 1 86 ? -4.258 -5.222 -4.062 1.00 97.81 86 GLU A C 1
ATOM 682 O O . GLU A 1 86 ? -4.318 -6.063 -3.153 1.00 97.81 86 GLU A O 1
ATOM 687 N N . PRO A 1 87 ? -3.793 -5.541 -5.283 1.00 95.94 87 PRO A N 1
ATOM 688 C CA . PRO A 1 87 ? -3.279 -6.870 -5.606 1.00 95.94 87 PRO A CA 1
ATOM 689 C C . PRO A 1 87 ? -1.938 -7.173 -4.922 1.00 95.94 87 PRO A C 1
ATOM 691 O O . PRO A 1 87 ? -1.578 -8.341 -4.777 1.00 95.94 87 PRO A O 1
ATOM 694 N N . TYR A 1 88 ? -1.213 -6.138 -4.488 1.00 96.06 88 TYR A N 1
ATOM 695 C CA . TYR A 1 88 ? 0.080 -6.242 -3.820 1.00 96.06 88 TYR A CA 1
ATOM 696 C C . TYR A 1 88 ? 0.104 -5.371 -2.566 1.00 96.06 88 TYR A C 1
ATOM 698 O O . TYR A 1 88 ? -0.585 -4.360 -2.475 1.00 96.06 88 TYR A O 1
ATOM 706 N N . ASN A 1 89 ? 0.935 -5.746 -1.596 1.00 96.38 89 ASN A N 1
ATOM 707 C CA . ASN A 1 89 ? 1.268 -4.852 -0.495 1.00 96.38 89 ASN A CA 1
ATOM 708 C C . ASN A 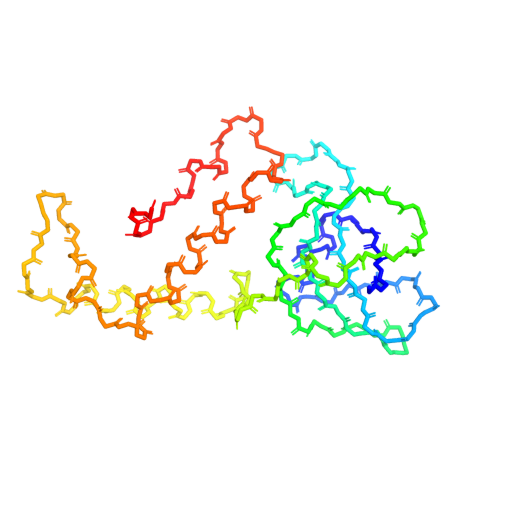1 89 ? 2.495 -4.013 -0.873 1.00 96.38 89 ASN A C 1
ATOM 710 O O . ASN A 1 89 ? 3.621 -4.517 -0.833 1.00 96.38 89 ASN A O 1
ATOM 714 N N . TRP A 1 90 ? 2.277 -2.740 -1.201 1.00 96.12 90 TRP A N 1
ATOM 715 C CA . TRP A 1 90 ? 3.324 -1.811 -1.636 1.00 96.12 90 TRP A CA 1
ATOM 716 C C . TRP A 1 90 ? 4.345 -1.455 -0.541 1.00 96.12 90 TRP A C 1
ATOM 718 O O . TRP A 1 90 ? 5.463 -1.054 -0.853 1.00 96.12 90 TRP A O 1
ATOM 728 N N . PHE A 1 91 ? 4.014 -1.700 0.731 1.00 95.00 91 PHE A N 1
ATOM 729 C CA . PHE A 1 91 ? 4.926 -1.557 1.874 1.00 95.00 91 PHE A CA 1
ATOM 730 C C . PHE A 1 91 ? 5.741 -2.829 2.152 1.00 95.00 91 PHE A C 1
ATOM 732 O O . PHE A 1 91 ? 6.670 -2.816 2.957 1.00 95.00 91 PHE A O 1
ATOM 739 N N . GLY A 1 92 ? 5.368 -3.949 1.531 1.00 92.25 92 GLY A N 1
ATOM 740 C CA . GLY A 1 92 ? 5.940 -5.262 1.797 1.00 92.25 92 GLY A CA 1
ATOM 741 C C . GLY A 1 92 ? 7.068 -5.653 0.835 1.00 92.25 92 GLY A C 1
ATOM 742 O O . GLY A 1 92 ? 7.350 -4.965 -0.138 1.00 92.25 92 GLY A O 1
ATOM 743 N N . PRO A 1 93 ? 7.681 -6.833 1.027 1.00 91.62 93 PRO A N 1
ATOM 744 C CA . PRO A 1 93 ? 8.798 -7.300 0.198 1.00 91.62 93 PRO A CA 1
ATOM 745 C C . PRO A 1 93 ? 8.445 -7.504 -1.286 1.00 91.62 93 PRO A C 1
ATOM 747 O O . PRO A 1 93 ? 9.339 -7.560 -2.128 1.00 91.62 93 PRO A O 1
ATOM 750 N N . GLN A 1 94 ? 7.158 -7.631 -1.631 1.00 91.12 94 GLN A N 1
ATOM 751 C CA . GLN A 1 94 ? 6.725 -7.788 -3.022 1.00 91.12 94 GLN A CA 1
ATOM 752 C C . GLN A 1 94 ? 6.985 -6.536 -3.868 1.00 91.12 94 GLN A C 1
ATOM 754 O O . GLN A 1 94 ? 7.310 -6.690 -5.045 1.00 91.12 94 GLN A O 1
ATOM 759 N N . SER A 1 95 ? 6.903 -5.329 -3.290 1.00 93.00 95 SER A N 1
ATOM 760 C CA . SER A 1 95 ? 7.208 -4.091 -4.022 1.00 93.00 95 SER A CA 1
ATOM 761 C C . SER A 1 95 ? 8.666 -4.067 -4.475 1.00 93.00 95 SER A C 1
ATOM 763 O O . SER A 1 95 ? 8.942 -3.843 -5.650 1.00 93.00 95 SER A O 1
ATOM 765 N N . VAL A 1 96 ? 9.588 -4.465 -3.594 1.00 91.69 96 VAL A N 1
ATOM 766 C CA . VAL A 1 96 ? 11.023 -4.581 -3.900 1.00 91.69 96 VAL A CA 1
ATOM 767 C C . VAL A 1 96 ? 11.281 -5.560 -5.052 1.00 91.69 96 VAL A C 1
ATOM 769 O O . VAL A 1 96 ? 12.115 -5.309 -5.920 1.00 91.69 96 VAL A O 1
ATOM 772 N N . VAL A 1 97 ? 10.555 -6.683 -5.099 1.00 94.31 97 VAL A N 1
ATOM 773 C CA . VAL A 1 97 ? 10.675 -7.657 -6.200 1.00 94.31 97 VAL A CA 1
ATOM 774 C C . VAL A 1 97 ? 10.178 -7.068 -7.523 1.00 94.31 97 VAL A C 1
ATOM 776 O O . VAL A 1 97 ? 10.790 -7.310 -8.564 1.00 94.31 97 VAL A O 1
ATOM 779 N N . ILE A 1 98 ? 9.079 -6.312 -7.499 1.00 93.94 98 ILE A N 1
ATOM 780 C CA . ILE A 1 98 ? 8.517 -5.643 -8.680 1.00 93.94 98 ILE A CA 1
ATOM 781 C C . ILE A 1 98 ? 9.488 -4.583 -9.208 1.00 93.94 98 ILE A C 1
ATOM 783 O O . ILE A 1 98 ? 9.831 -4.610 -10.392 1.00 93.94 98 ILE A O 1
ATOM 787 N N . GLU A 1 99 ? 10.009 -3.724 -8.331 1.00 91.06 99 GLU A N 1
ATOM 788 C CA . GLU A 1 99 ? 11.020 -2.726 -8.689 1.00 91.06 99 GLU A CA 1
ATOM 789 C C . GLU A 1 99 ? 12.263 -3.381 -9.294 1.00 91.06 99 GLU A C 1
ATOM 791 O O . GLU A 1 99 ? 12.741 -2.962 -10.350 1.00 91.06 99 GLU A O 1
ATOM 796 N N . LYS A 1 100 ? 12.758 -4.463 -8.679 1.00 93.06 100 LYS A N 1
ATOM 797 C CA . LYS A 1 100 ? 13.936 -5.175 -9.177 1.00 93.06 100 LYS A CA 1
ATOM 798 C C . LYS A 1 100 ? 13.714 -5.769 -10.567 1.00 93.06 100 LYS A C 1
ATOM 800 O O . LYS A 1 100 ? 14.612 -5.689 -11.401 1.00 93.06 100 LYS A O 1
ATOM 805 N N . LYS A 1 101 ? 12.531 -6.328 -10.843 1.00 94.75 101 LYS A N 1
ATOM 806 C CA . LYS A 1 101 ? 12.186 -6.842 -12.182 1.00 94.75 101 LYS A CA 1
ATOM 807 C C . LYS A 1 101 ? 12.238 -5.745 -13.241 1.00 94.75 101 LYS A C 1
ATOM 809 O O . LYS A 1 101 ? 12.765 -5.984 -14.325 1.00 94.75 101 LYS A O 1
ATOM 814 N N . MET A 1 102 ? 11.720 -4.559 -12.929 1.00 93.88 102 MET A N 1
ATOM 815 C CA . MET A 1 102 ? 11.764 -3.424 -13.850 1.00 93.88 102 MET A CA 1
ATOM 816 C C . MET A 1 102 ? 13.197 -2.915 -14.059 1.00 93.88 102 MET A C 1
ATOM 818 O O . MET A 1 102 ? 13.599 -2.657 -15.192 1.00 93.88 102 MET A O 1
ATOM 822 N N . GLN A 1 103 ? 13.999 -2.843 -12.993 1.00 92.56 103 GLN A N 1
ATOM 823 C CA . GLN A 1 103 ? 15.419 -2.485 -13.083 1.00 92.56 103 GLN A CA 1
ATOM 824 C C . GLN A 1 103 ? 16.218 -3.486 -13.929 1.00 92.56 103 GLN A C 1
ATOM 826 O O . GLN A 1 103 ? 17.023 -3.076 -14.762 1.00 92.56 103 GLN A O 1
ATOM 831 N N . ASP A 1 104 ? 15.980 -4.787 -13.750 1.00 95.38 104 ASP A N 1
ATOM 832 C CA . ASP A 1 104 ? 16.653 -5.839 -14.518 1.00 95.38 104 ASP A CA 1
ATOM 833 C C . ASP A 1 104 ? 16.278 -5.802 -15.993 1.00 95.38 104 ASP A C 1
ATOM 835 O O . ASP A 1 104 ? 17.150 -5.941 -16.851 1.00 95.38 104 ASP A O 1
ATOM 839 N N . PHE A 1 105 ? 15.001 -5.559 -16.289 1.00 95.38 105 PHE A N 1
ATOM 840 C CA . PHE A 1 105 ? 14.555 -5.338 -17.656 1.00 95.38 105 PHE A CA 1
ATOM 841 C C . PHE A 1 105 ? 15.262 -4.130 -18.276 1.00 95.38 105 PHE A C 1
ATOM 843 O O . PHE A 1 105 ? 15.839 -4.247 -19.354 1.00 95.38 105 PHE A O 1
ATOM 850 N N . ALA A 1 106 ? 15.286 -2.992 -17.577 1.00 92.94 106 ALA A N 1
ATOM 851 C CA . ALA A 1 106 ? 15.919 -1.779 -18.080 1.00 92.94 106 ALA A CA 1
ATOM 852 C C . ALA A 1 106 ? 17.431 -1.942 -18.309 1.00 92.94 106 ALA A C 1
ATOM 854 O O . ALA A 1 106 ? 17.960 -1.416 -19.282 1.00 92.94 106 ALA A O 1
ATOM 855 N N . ALA A 1 107 ? 18.122 -2.702 -17.455 1.00 93.94 107 ALA A N 1
ATOM 856 C CA . ALA A 1 107 ? 19.555 -2.963 -17.589 1.00 93.94 107 ALA A CA 1
ATOM 857 C C . ALA A 1 107 ? 19.909 -3.863 -18.786 1.00 93.94 107 ALA A C 1
ATOM 859 O O . ALA A 1 107 ? 21.041 -3.826 -19.266 1.00 93.94 107 ALA A O 1
ATOM 860 N N . GLN A 1 108 ? 18.966 -4.691 -19.240 1.00 95.00 108 GLN A N 1
ATOM 861 C CA . GLN A 1 108 ? 19.147 -5.620 -20.361 1.00 95.00 108 GLN A CA 1
ATOM 862 C C . GLN A 1 108 ? 18.529 -5.108 -21.668 1.00 95.00 108 GLN A C 1
ATOM 864 O O . GLN A 1 108 ? 18.744 -5.714 -22.715 1.00 95.00 108 GLN A O 1
ATOM 869 N N . TYR A 1 109 ? 17.759 -4.021 -21.615 1.00 94.81 109 TYR A N 1
ATOM 870 C CA . TYR A 1 109 ? 17.079 -3.455 -22.770 1.00 94.81 109 TYR A CA 1
ATOM 871 C C . TYR A 1 109 ? 18.060 -2.719 -23.693 1.00 94.81 109 TYR A C 1
ATOM 873 O O . TYR A 1 109 ? 18.738 -1.780 -23.281 1.00 94.81 109 TYR A O 1
ATOM 881 N N . ASP A 1 110 ? 18.095 -3.121 -24.961 1.00 94.69 110 ASP A N 1
ATOM 882 C CA . ASP A 1 110 ? 18.957 -2.572 -26.014 1.00 94.69 110 ASP A CA 1
ATOM 883 C C . ASP A 1 110 ? 18.168 -1.878 -27.145 1.00 94.69 110 ASP A C 1
ATOM 885 O O . ASP A 1 110 ? 18.723 -1.538 -28.192 1.00 94.69 110 ASP A O 1
ATOM 889 N N . GLY A 1 111 ? 16.866 -1.656 -26.939 1.00 93.31 111 GLY A N 1
ATOM 890 C CA . GLY A 1 111 ? 15.968 -1.052 -27.921 1.00 93.31 111 GLY A CA 1
ATOM 891 C C . GLY A 1 111 ? 15.902 0.484 -27.879 1.00 93.31 111 GLY A C 1
ATOM 892 O O . GLY A 1 111 ? 16.636 1.145 -27.142 1.00 93.31 111 GLY A O 1
ATOM 893 N N . PRO A 1 112 ? 14.990 1.089 -28.665 1.00 93.69 112 PRO A N 1
ATOM 894 C CA . PRO A 1 112 ? 14.811 2.538 -28.708 1.00 93.69 112 PRO A CA 1
ATOM 895 C C . PRO A 1 112 ? 14.359 3.127 -27.366 1.00 93.69 112 PRO A C 1
ATOM 897 O O . PRO A 1 112 ? 13.501 2.557 -26.688 1.00 93.69 112 PRO A O 1
ATOM 900 N N . THR A 1 113 ? 14.870 4.311 -27.034 1.00 91.69 113 THR A N 1
ATOM 901 C CA . THR A 1 113 ? 14.443 5.119 -25.882 1.00 91.69 113 THR A CA 1
ATOM 902 C C . THR A 1 113 ? 13.795 6.426 -26.338 1.00 91.69 113 THR A C 1
ATOM 904 O O . THR A 1 113 ? 13.999 6.878 -27.465 1.00 91.69 113 THR A O 1
ATOM 907 N N . THR A 1 114 ? 13.018 7.060 -25.461 1.00 88.00 114 THR A N 1
ATOM 908 C CA . THR A 1 114 ? 12.532 8.433 -25.658 1.00 88.00 114 THR A CA 1
ATOM 909 C C . THR A 1 114 ? 13.692 9.435 -25.643 1.00 88.00 114 THR A C 1
ATOM 911 O O . THR A 1 114 ? 14.813 9.109 -25.247 1.00 88.00 114 THR A O 1
ATOM 914 N N . GLU A 1 115 ? 13.412 10.690 -26.003 1.00 87.19 115 GLU A N 1
ATOM 915 C CA . GLU A 1 115 ? 14.378 11.799 -25.902 1.00 87.19 115 GLU A CA 1
ATOM 916 C C . GLU A 1 115 ? 14.908 12.003 -24.472 1.00 87.19 115 GLU A C 1
ATOM 918 O O . GLU A 1 115 ? 16.044 12.427 -24.282 1.00 87.19 115 GLU A O 1
ATOM 923 N N . SER A 1 116 ? 14.105 11.655 -23.462 1.00 84.81 116 SER A N 1
ATOM 924 C CA . SER A 1 116 ? 14.483 11.692 -22.046 1.00 84.81 116 SER A CA 1
ATOM 925 C C . SER A 1 116 ? 15.255 10.454 -21.568 1.00 84.81 116 SER A C 1
ATOM 927 O O . SER A 1 116 ? 15.584 10.370 -20.387 1.00 84.81 116 SER A O 1
ATOM 929 N N . GLY A 1 117 ? 15.533 9.488 -22.450 1.00 84.06 117 GLY A N 1
ATOM 930 C CA . GLY A 1 117 ? 16.223 8.240 -22.112 1.00 84.06 117 GLY A CA 1
ATOM 931 C C . GLY A 1 117 ? 15.338 7.171 -21.459 1.00 84.06 117 GLY A C 1
ATOM 932 O O . GLY A 1 117 ? 15.860 6.164 -20.989 1.00 84.06 117 GLY A O 1
ATOM 933 N N . ALA A 1 118 ? 14.015 7.353 -21.428 1.00 87.06 118 ALA A N 1
ATOM 934 C CA . ALA A 1 118 ? 13.084 6.366 -20.879 1.00 87.06 118 ALA A CA 1
ATOM 935 C C . ALA A 1 118 ? 12.741 5.277 -21.908 1.00 87.06 118 ALA A C 1
ATOM 937 O O . ALA A 1 118 ? 12.722 5.530 -23.114 1.00 87.06 118 ALA A O 1
ATOM 938 N N . ILE A 1 119 ? 12.414 4.071 -21.440 1.00 89.81 119 ILE A N 1
ATOM 939 C CA . ILE A 1 119 ? 11.916 2.995 -22.304 1.00 89.81 119 ILE A CA 1
ATOM 940 C C . ILE A 1 119 ? 10.425 3.244 -22.581 1.00 89.81 119 ILE A C 1
ATOM 942 O O . ILE A 1 119 ? 9.643 3.311 -21.630 1.00 89.81 119 ILE A O 1
ATOM 946 N N . PRO A 1 120 ? 9.987 3.377 -23.848 1.00 90.94 120 PRO A N 1
ATOM 947 C CA . PRO A 1 120 ? 8.570 3.535 -24.153 1.00 90.94 120 PRO A CA 1
ATOM 948 C C . PRO A 1 120 ? 7.742 2.354 -23.626 1.00 90.94 120 PRO A C 1
ATOM 950 O O . PRO A 1 120 ? 8.088 1.197 -23.855 1.00 90.94 120 PRO A O 1
ATOM 953 N N . ARG A 1 121 ? 6.601 2.636 -22.978 1.00 89.94 121 ARG A N 1
ATOM 954 C CA . ARG A 1 121 ? 5.738 1.627 -22.327 1.00 89.94 121 ARG A CA 1
ATOM 955 C C . ARG A 1 121 ? 5.397 0.417 -23.205 1.00 89.94 121 ARG A C 1
ATOM 957 O O . ARG A 1 121 ? 5.328 -0.695 -22.692 1.00 89.94 121 ARG A O 1
ATOM 964 N N . HIS A 1 122 ? 5.188 0.615 -24.506 1.00 91.31 122 HIS A N 1
ATOM 965 C CA . HIS A 1 122 ? 4.825 -0.462 -25.435 1.00 91.31 122 HIS A CA 1
ATOM 966 C C . HIS A 1 122 ? 5.964 -1.460 -25.712 1.00 91.31 122 HIS A C 1
ATOM 968 O O . HIS A 1 122 ? 5.704 -2.526 -26.260 1.00 91.31 122 HIS A O 1
ATOM 974 N N . PHE A 1 123 ? 7.205 -1.137 -25.334 1.00 93.69 123 PHE A N 1
ATOM 975 C CA . PHE A 1 123 ? 8.338 -2.065 -25.383 1.00 93.69 123 PHE A CA 1
ATOM 976 C C . PHE A 1 123 ? 8.538 -2.844 -24.079 1.00 93.69 123 PHE A C 1
ATOM 978 O O . PHE A 1 123 ? 9.333 -3.779 -24.051 1.00 93.69 123 PHE A O 1
ATOM 985 N N . ILE A 1 124 ? 7.828 -2.484 -23.006 1.00 94.06 124 ILE A N 1
ATOM 986 C CA . ILE A 1 124 ? 7.930 -3.157 -21.712 1.00 94.06 124 ILE A CA 1
ATOM 987 C C . ILE A 1 124 ? 6.829 -4.223 -21.633 1.00 94.06 124 ILE A C 1
ATOM 989 O O . ILE A 1 124 ? 5.655 -3.878 -21.795 1.00 94.06 124 ILE A O 1
ATOM 993 N N . PRO A 1 125 ? 7.169 -5.496 -21.363 1.00 95.56 125 PRO A N 1
ATOM 994 C CA . PRO A 1 125 ? 6.185 -6.551 -21.153 1.00 95.56 125 PRO A CA 1
ATOM 995 C C . PRO A 1 125 ? 5.169 -6.200 -20.059 1.00 95.56 125 PRO A C 1
ATOM 997 O O . PRO A 1 125 ? 5.535 -5.675 -19.006 1.00 95.56 125 PRO A O 1
ATOM 1000 N N . ASP A 1 126 ? 3.896 -6.538 -20.272 1.00 95.12 126 ASP A N 1
ATOM 1001 C CA . ASP A 1 126 ? 2.811 -6.162 -19.352 1.00 95.12 126 ASP A CA 1
ATOM 1002 C C . ASP A 1 126 ? 2.997 -6.739 -17.946 1.00 95.12 126 ASP A C 1
ATOM 1004 O O . ASP A 1 126 ? 2.783 -6.048 -16.956 1.00 95.12 126 ASP A O 1
ATOM 1008 N N . ASN A 1 127 ? 3.534 -7.955 -17.833 1.00 94.12 127 ASN A N 1
ATOM 1009 C CA . ASN A 1 127 ? 3.845 -8.577 -16.544 1.00 94.12 127 ASN A CA 1
ATOM 1010 C C . ASN A 1 127 ? 4.956 -7.864 -15.741 1.00 94.12 127 ASN A C 1
ATOM 1012 O O . ASN A 1 127 ? 5.186 -8.219 -14.583 1.00 94.12 127 ASN A O 1
ATOM 1016 N N . ILE A 1 128 ? 5.668 -6.915 -16.354 1.00 94.25 128 ILE A N 1
ATOM 1017 C CA . ILE A 1 128 ? 6.646 -6.035 -15.705 1.00 94.25 128 ILE A CA 1
ATOM 1018 C C . ILE A 1 128 ? 6.035 -4.649 -15.502 1.00 94.25 128 ILE A C 1
ATOM 1020 O O . ILE A 1 128 ? 6.141 -4.090 -14.415 1.00 94.25 128 ILE A O 1
ATOM 1024 N N . ALA A 1 129 ? 5.380 -4.104 -16.527 1.00 94.31 129 ALA A N 1
ATOM 1025 C CA . ALA A 1 129 ? 4.877 -2.741 -16.488 1.00 94.31 129 ALA A CA 1
ATOM 1026 C C . ALA A 1 129 ? 3.609 -2.570 -15.639 1.00 94.31 129 ALA A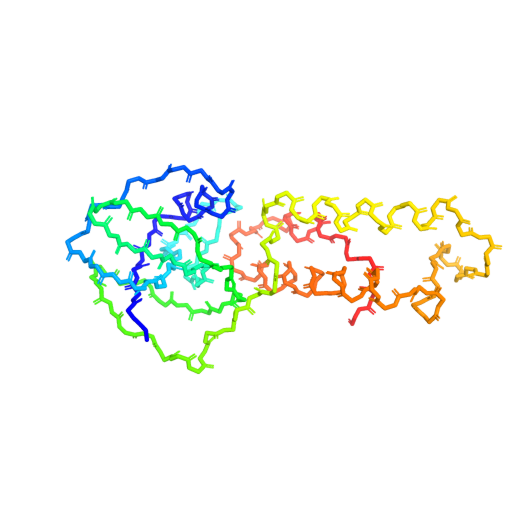 C 1
ATOM 1028 O O . ALA A 1 129 ? 3.507 -1.584 -14.916 1.00 94.31 129 ALA A O 1
ATOM 1029 N N . GLU A 1 130 ? 2.646 -3.495 -15.701 1.00 94.69 130 GLU A N 1
ATOM 1030 C CA . GLU A 1 130 ? 1.373 -3.356 -14.977 1.00 94.69 130 GLU A CA 1
ATOM 1031 C C . GLU A 1 130 ? 1.561 -3.228 -13.458 1.00 94.69 130 GLU A C 1
ATOM 1033 O O . GLU A 1 130 ? 1.008 -2.288 -12.888 1.00 94.69 130 GLU A O 1
ATOM 1038 N N . PRO A 1 131 ? 2.368 -4.068 -12.774 1.00 95.12 131 PRO A N 1
ATOM 1039 C CA . PRO A 1 131 ? 2.571 -3.908 -11.336 1.00 95.12 131 PRO A CA 1
ATOM 1040 C C . PRO A 1 131 ? 3.248 -2.581 -10.967 1.00 95.12 131 PRO A C 1
ATOM 1042 O O . PRO A 1 131 ? 2.936 -2.005 -9.931 1.00 95.12 131 PRO A O 1
ATOM 1045 N N . VAL A 1 132 ? 4.143 -2.069 -11.816 1.00 94.19 132 VAL A N 1
ATOM 1046 C CA . VAL A 1 132 ? 4.797 -0.771 -11.588 1.00 94.19 132 VAL A CA 1
ATOM 1047 C C . VAL A 1 132 ? 3.795 0.376 -11.744 1.00 94.19 132 VAL A C 1
ATOM 1049 O O . VAL A 1 132 ? 3.749 1.254 -10.893 1.00 94.19 132 VAL A O 1
ATOM 1052 N N . ILE A 1 133 ? 2.932 0.330 -12.763 1.00 94.00 133 ILE A N 1
ATOM 1053 C CA . ILE A 1 133 ? 1.852 1.313 -12.960 1.00 94.00 133 ILE A CA 1
ATOM 1054 C C . ILE A 1 133 ? 0.891 1.321 -11.764 1.00 94.00 133 ILE A C 1
ATOM 1056 O O . ILE A 1 133 ? 0.492 2.384 -11.296 1.00 94.00 133 ILE A O 1
ATOM 1060 N N . LEU A 1 134 ? 0.522 0.142 -11.252 1.00 95.38 134 LEU A N 1
ATOM 1061 C CA . LEU A 1 134 ? -0.335 0.033 -10.069 1.00 95.38 134 LEU A CA 1
ATOM 1062 C C . LEU A 1 134 ? 0.333 0.636 -8.826 1.00 95.38 134 LEU A C 1
ATOM 1064 O O . LEU A 1 134 ? -0.321 1.369 -8.088 1.00 95.38 134 LEU A O 1
ATOM 1068 N N . SER A 1 135 ? 1.630 0.380 -8.632 1.00 95.19 135 SER A N 1
ATOM 1069 C CA . SER A 1 135 ? 2.419 0.994 -7.559 1.00 95.19 135 SER A CA 1
ATOM 1070 C C . SER A 1 135 ? 2.444 2.520 -7.681 1.00 95.19 135 SER A C 1
ATOM 1072 O O . SER A 1 135 ? 2.178 3.217 -6.703 1.00 95.19 135 SER A O 1
ATOM 1074 N N . ASP A 1 136 ? 2.724 3.050 -8.875 1.00 93.44 136 ASP A N 1
ATOM 1075 C CA . ASP A 1 136 ? 2.767 4.495 -9.132 1.00 93.44 136 ASP A CA 1
ATOM 1076 C C . ASP A 1 136 ? 1.422 5.160 -8.799 1.00 93.44 136 ASP A C 1
ATOM 1078 O O . ASP A 1 136 ? 1.389 6.149 -8.064 1.00 93.44 136 ASP A O 1
ATOM 1082 N N . ASN A 1 137 ? 0.311 4.580 -9.267 1.00 94.62 137 ASN A N 1
ATOM 1083 C CA . ASN A 1 137 ? -1.038 5.061 -8.956 1.00 94.62 137 ASN A CA 1
ATOM 1084 C C . ASN A 1 137 ? -1.310 5.045 -7.448 1.00 94.62 137 ASN A C 1
ATOM 1086 O O . ASN A 1 137 ? -1.762 6.043 -6.886 1.00 94.62 137 ASN A O 1
ATOM 1090 N N . TYR A 1 138 ? -0.986 3.935 -6.778 1.00 96.44 138 TYR A N 1
ATOM 1091 C CA . TYR A 1 138 ? -1.190 3.808 -5.340 1.00 96.44 138 TYR A CA 1
ATOM 1092 C C . TYR A 1 138 ? -0.469 4.912 -4.564 1.00 96.44 138 TYR A C 1
ATOM 1094 O O . TYR A 1 138 ? -1.075 5.567 -3.716 1.00 96.44 138 TYR A O 1
ATOM 1102 N N . TRP A 1 139 ? 0.815 5.148 -4.849 1.00 95.38 139 TRP A N 1
ATOM 1103 C CA . TRP A 1 139 ? 1.597 6.142 -4.113 1.00 95.38 139 TRP A CA 1
ATOM 1104 C C . TRP A 1 139 ? 1.140 7.576 -4.380 1.00 95.38 139 TRP A C 1
ATOM 1106 O O . TRP A 1 139 ? 1.125 8.388 -3.452 1.00 95.38 139 TRP A O 1
ATOM 1116 N N . GLN A 1 140 ? 0.721 7.883 -5.610 1.00 93.94 140 GLN A N 1
ATOM 1117 C CA . GLN A 1 140 ? 0.143 9.185 -5.950 1.00 93.94 140 GLN A CA 1
ATOM 1118 C C . GLN A 1 140 ? -1.150 9.462 -5.172 1.00 93.94 140 GLN A C 1
ATOM 1120 O O . GLN A 1 140 ? -1.349 10.574 -4.676 1.00 93.94 140 GLN A O 1
ATOM 1125 N N . ASP A 1 141 ? -2.019 8.462 -5.029 1.00 95.88 141 ASP A N 1
ATOM 1126 C CA . ASP A 1 141 ? -3.252 8.600 -4.256 1.00 95.88 141 ASP A CA 1
ATOM 1127 C C . ASP A 1 141 ? -2.985 8.609 -2.746 1.00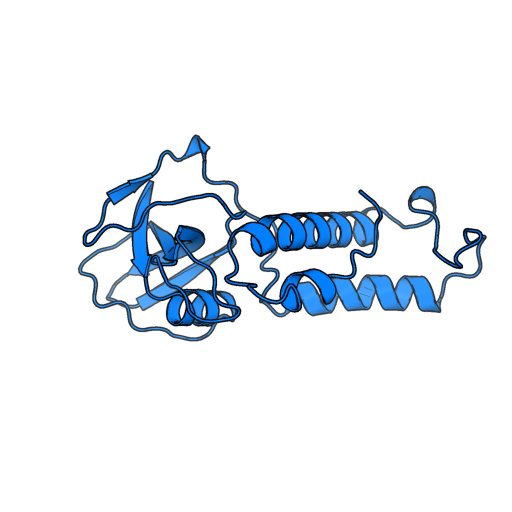 95.88 141 ASP A C 1
ATOM 1129 O O . ASP A 1 141 ? -3.555 9.431 -2.024 1.00 95.88 141 ASP A O 1
ATOM 1133 N N . TYR A 1 142 ? -2.047 7.788 -2.272 1.00 96.75 142 TYR A N 1
ATOM 1134 C CA . TYR A 1 142 ? -1.611 7.746 -0.876 1.00 96.75 142 TYR A CA 1
ATOM 1135 C C . TYR A 1 142 ? -1.062 9.098 -0.403 1.00 96.75 142 TYR A C 1
ATOM 1137 O O . TYR A 1 142 ? -1.393 9.541 0.699 1.00 96.75 142 TYR A O 1
ATOM 1145 N N . ALA A 1 143 ? -0.294 9.799 -1.245 1.00 95.69 143 ALA A N 1
ATOM 1146 C CA . ALA A 1 143 ? 0.292 11.103 -0.923 1.00 95.69 143 ALA A CA 1
ATOM 1147 C C . ALA A 1 143 ? -0.740 12.148 -0.477 1.00 95.69 143 ALA A C 1
ATOM 1149 O O . ALA A 1 143 ? -0.440 12.984 0.372 1.00 95.69 143 ALA A O 1
ATOM 1150 N N . LYS A 1 144 ? -1.975 12.072 -0.988 1.00 95.44 144 LYS A N 1
ATOM 1151 C CA . LYS A 1 144 ? -3.070 12.995 -0.636 1.00 95.44 144 LYS A CA 1
ATOM 1152 C C . LYS A 1 144 ? -3.493 12.883 0.831 1.00 95.44 144 LYS A C 1
ATOM 1154 O O . LYS A 1 144 ? -4.119 13.800 1.356 1.00 95.44 144 LYS A O 1
ATOM 1159 N N . PHE A 1 145 ? -3.167 11.767 1.478 1.00 97.00 145 PHE A N 1
ATOM 1160 C CA . PHE A 1 145 ? -3.509 11.482 2.868 1.00 97.00 145 PHE A CA 1
ATOM 1161 C C . PHE A 1 145 ? -2.327 11.645 3.823 1.00 97.00 145 PHE A C 1
ATOM 1163 O O . PHE A 1 145 ? -2.513 11.540 5.035 1.00 97.00 145 PHE A O 1
ATOM 1170 N N . VAL A 1 146 ? -1.121 11.890 3.307 1.00 96.62 146 VAL A N 1
ATOM 1171 C CA . VAL A 1 146 ? 0.081 12.089 4.118 1.00 96.62 146 VAL A CA 1
ATOM 1172 C C . VAL A 1 146 ? 0.171 13.543 4.558 1.00 96.62 146 VAL A C 1
ATOM 1174 O O . VAL A 1 146 ? 0.013 14.468 3.765 1.00 96.62 146 VAL A O 1
ATOM 1177 N N . ASN A 1 147 ? 0.483 13.754 5.834 1.00 94.81 147 ASN A N 1
ATOM 1178 C CA . ASN A 1 147 ? 0.834 15.070 6.356 1.00 94.81 147 ASN A CA 1
ATOM 1179 C C . ASN A 1 147 ? 2.197 15.532 5.809 1.00 94.81 147 ASN A C 1
ATOM 1181 O O . ASN A 1 147 ? 3.231 15.382 6.466 1.00 94.81 147 ASN A O 1
ATOM 1185 N N . ASP A 1 148 ? 2.180 16.093 4.603 1.00 93.38 148 ASP A N 1
ATOM 1186 C CA . ASP A 1 148 ? 3.351 16.536 3.843 1.00 93.38 148 ASP A CA 1
ATOM 1187 C C . ASP A 1 148 ? 3.380 18.067 3.696 1.00 93.38 148 ASP A C 1
ATOM 1189 O O . ASP A 1 148 ? 3.210 18.636 2.620 1.00 93.38 148 ASP A O 1
ATOM 1193 N N . THR A 1 149 ? 3.534 18.773 4.818 1.00 88.56 149 THR A N 1
ATOM 1194 C CA . THR A 1 149 ? 3.430 20.244 4.848 1.00 88.56 149 THR A CA 1
ATOM 1195 C C . THR A 1 149 ? 4.541 20.975 4.092 1.00 88.56 149 THR A C 1
ATOM 1197 O O . THR A 1 149 ? 4.390 22.162 3.813 1.00 88.56 149 THR A O 1
ATOM 1200 N N . ASP A 1 150 ? 5.661 20.313 3.797 1.00 90.50 150 ASP A N 1
ATOM 1201 C CA . ASP A 1 150 ? 6.778 20.884 3.037 1.00 90.50 150 ASP A CA 1
ATOM 1202 C C . ASP A 1 150 ? 6.962 20.255 1.645 1.00 90.50 150 ASP A C 1
ATOM 1204 O O . ASP A 1 150 ? 7.888 20.634 0.926 1.00 90.50 150 ASP A O 1
ATOM 1208 N N . GLY A 1 151 ? 6.062 19.350 1.245 1.00 88.88 151 GLY A N 1
ATOM 1209 C CA . GLY A 1 151 ? 6.045 18.721 -0.075 1.00 88.88 151 GLY A CA 1
ATOM 1210 C C . GLY A 1 151 ? 7.160 17.700 -0.306 1.00 88.88 151 GLY A C 1
ATOM 1211 O O . GLY A 1 151 ? 7.378 17.296 -1.452 1.00 88.88 151 GLY A O 1
AT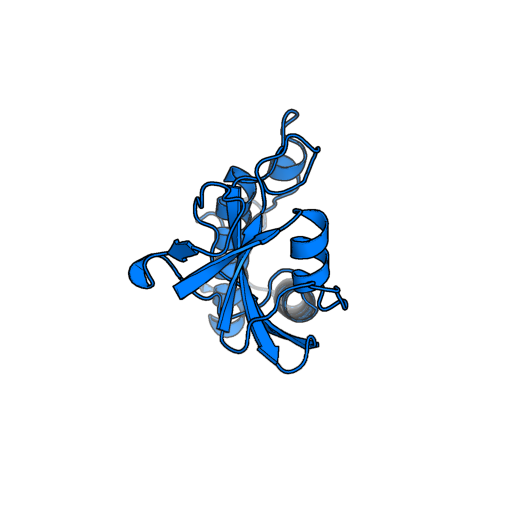OM 1212 N N . ARG A 1 152 ? 7.918 17.318 0.731 1.00 89.69 152 ARG A N 1
ATOM 1213 C CA . ARG A 1 152 ? 9.052 16.402 0.574 1.00 89.69 152 ARG A CA 1
ATOM 1214 C C . ARG A 1 152 ? 8.595 15.009 0.207 1.00 89.69 152 ARG A C 1
ATOM 1216 O O . ARG A 1 152 ? 9.155 14.456 -0.738 1.00 89.69 152 ARG A O 1
ATOM 1223 N N . PHE A 1 153 ? 7.586 14.474 0.892 1.00 90.00 153 PHE A N 1
ATOM 1224 C CA . PHE A 1 153 ? 7.085 13.135 0.594 1.00 90.00 153 PHE A CA 1
ATOM 1225 C C . PHE A 1 153 ? 6.636 13.044 -0.867 1.00 90.00 153 PHE A C 1
ATOM 1227 O O . PHE A 1 153 ? 7.098 12.179 -1.607 1.00 90.00 153 PHE A O 1
ATOM 1234 N N . ALA A 1 154 ? 5.816 13.995 -1.321 1.00 88.75 154 ALA A N 1
ATOM 1235 C CA . ALA A 1 154 ? 5.359 14.041 -2.704 1.00 88.75 154 ALA A CA 1
ATOM 1236 C C . ALA A 1 154 ? 6.518 14.197 -3.705 1.00 88.75 154 ALA A C 1
ATOM 1238 O O . ALA A 1 154 ? 6.469 13.623 -4.788 1.00 88.75 154 ALA A O 1
ATOM 1239 N N . SER A 1 155 ? 7.576 14.937 -3.353 1.00 87.81 155 SER A N 1
ATOM 1240 C CA . SER A 1 155 ? 8.749 15.116 -4.222 1.00 87.81 155 SER A CA 1
ATOM 1241 C C . SER A 1 155 ? 9.633 13.868 -4.352 1.00 87.81 155 SER A C 1
ATOM 1243 O O . SER A 1 155 ? 10.373 13.731 -5.330 1.00 87.81 155 SER A O 1
ATOM 1245 N N . GLU A 1 156 ? 9.579 12.966 -3.370 1.00 87.44 156 GLU A N 1
ATOM 1246 C CA . GLU A 1 156 ? 10.302 11.693 -3.395 1.00 87.44 156 GLU A CA 1
ATOM 1247 C C . GLU A 1 156 ? 9.609 10.659 -4.288 1.00 87.44 156 GLU A C 1
ATOM 1249 O O . GLU A 1 156 ? 10.272 9.745 -4.788 1.00 87.44 156 GLU A O 1
ATOM 1254 N N . LEU A 1 157 ? 8.310 10.836 -4.556 1.00 85.81 157 LEU A N 1
ATOM 1255 C CA . LEU A 1 157 ? 7.571 10.005 -5.497 1.00 85.81 157 LEU A CA 1
ATOM 1256 C C . LEU A 1 157 ? 8.067 10.260 -6.921 1.00 85.81 157 LEU A C 1
ATOM 1258 O O . LEU A 1 157 ? 7.832 11.307 -7.525 1.00 85.81 157 LEU A O 1
ATOM 1262 N N . LYS A 1 158 ? 8.765 9.266 -7.466 1.00 81.12 158 LYS A N 1
ATOM 1263 C CA . LYS A 1 158 ? 9.276 9.263 -8.837 1.00 81.12 158 LYS A CA 1
ATOM 1264 C C . LYS A 1 158 ? 8.563 8.163 -9.611 1.00 81.12 158 LYS A C 1
ATOM 1266 O O . LYS A 1 158 ? 9.105 7.059 -9.683 1.00 81.12 158 LYS A O 1
ATOM 1271 N N . PRO A 1 159 ? 7.357 8.434 -10.141 1.00 80.88 159 PRO A N 1
ATOM 1272 C CA . PRO A 1 159 ? 6.649 7.433 -10.915 1.00 80.88 159 PRO A CA 1
ATOM 1273 C C . PRO A 1 159 ? 7.501 7.034 -12.121 1.00 80.88 159 PRO A C 1
ATOM 1275 O O . PRO A 1 159 ? 8.124 7.882 -12.769 1.00 80.88 159 PRO A O 1
ATOM 1278 N N . MET A 1 160 ? 7.570 5.735 -12.400 1.00 77.31 160 MET A N 1
ATOM 1279 C CA . MET A 1 160 ? 8.304 5.232 -13.562 1.00 77.31 160 MET A CA 1
ATOM 1280 C C . MET A 1 160 ? 7.533 5.480 -14.856 1.00 77.31 160 MET A C 1
ATOM 1282 O O . MET A 1 160 ? 8.137 5.578 -15.928 1.00 77.31 160 MET A O 1
ATOM 1286 N N . PHE A 1 161 ? 6.211 5.604 -14.757 1.00 72.62 161 PHE A N 1
ATOM 1287 C CA . PHE A 1 161 ? 5.341 5.935 -15.872 1.00 72.62 161 PHE A CA 1
ATOM 1288 C C . PHE A 1 161 ? 4.690 7.302 -15.668 1.00 72.62 161 PHE A C 1
ATOM 1290 O O . PHE A 1 161 ? 4.176 7.616 -14.600 1.00 72.62 161 PHE A O 1
ATOM 1297 N N . ASN A 1 162 ? 4.671 8.112 -16.727 1.00 61.38 162 ASN A N 1
ATOM 1298 C CA . ASN A 1 162 ? 3.777 9.264 -16.788 1.00 61.38 162 ASN A CA 1
ATOM 1299 C C . ASN A 1 162 ? 2.385 8.724 -17.132 1.00 61.38 162 ASN A C 1
ATOM 1301 O O . ASN A 1 162 ? 2.167 8.311 -18.274 1.00 61.38 162 ASN A O 1
ATOM 1305 N N . ILE A 1 163 ? 1.505 8.660 -16.134 1.00 54.78 163 ILE A N 1
ATOM 1306 C CA . ILE A 1 163 ? 0.128 8.156 -16.243 1.00 54.78 163 ILE A CA 1
ATOM 1307 C C . ILE A 1 163 ? -0.826 9.339 -16.401 1.00 54.78 163 ILE A C 1
ATOM 1309 O O . ILE A 1 163 ? -0.613 10.357 -15.702 1.00 54.78 163 ILE A O 1
#

Sequence (163 aa):
MKTLSISPEKLLTILLGQPVELNLDYTGLLLLAAEKNTKYHLPSEMAGSIIYIENHDNTFVSLVHPFNVPTQNQLFDVDDNLIHREPYNWFGPQSVVIEKKMQDFAAQYDGPTTESGAIPRHFIPDNIAEPVILSDNYWQDYAKFVNDTDGRFASELKPMFNI

Organism: Leuconostoc carnosum (NCBI:txid1252)